Protein AF-A0A925E8J7-F1 (afdb_monomer)

Sequence (153 aa):
MKKIISLSVCALLSVSLLAQETKKRKDIPDMSNRANDHFLVQFGYMGWSGIPDTINKAGFSKSFNVYFMFDFPFKTNPKLSMAFGPGIASDHMTFSKTHVGIKDNTPMIYFTNMSDTNNFKKTKLATVYLEAPIEFRYSADPLTGKGLKFAIG

Nearest PDB structures (foldseek):
  3pf1-assembly2_B  TM=4.813E-01  e=8.023E+00  Escherichia coli K-12

Structure (mmCIF, N/CA/C/O backbone):
data_AF-A0A925E8J7-F1
#
_entry.id   AF-A0A925E8J7-F1
#
loop_
_atom_site.group_PDB
_atom_site.id
_atom_site.type_symbol
_atom_site.label_atom_id
_atom_site.label_alt_id
_atom_site.label_comp_id
_atom_site.label_asym_id
_atom_site.label_entity_id
_atom_site.label_seq_id
_atom_site.pdbx_PDB_ins_code
_atom_site.Cartn_x
_atom_site.Cartn_y
_atom_site.Cartn_z
_atom_site.occupancy
_atom_site.B_iso_or_equiv
_atom_site.auth_seq_id
_atom_site.auth_comp_id
_atom_site.auth_asym_id
_atom_site.auth_atom_id
_atom_site.pdbx_PDB_model_num
ATOM 1 N N . MET A 1 1 ? -13.868 -36.744 -57.458 1.00 57.03 1 MET A N 1
ATOM 2 C CA . MET A 1 1 ? -14.149 -36.051 -56.176 1.00 57.03 1 MET A CA 1
ATOM 3 C C . MET A 1 1 ? -12.913 -35.911 -55.284 1.00 57.03 1 MET A C 1
ATOM 5 O O . MET A 1 1 ? -12.556 -34.787 -54.973 1.00 57.03 1 MET A O 1
ATOM 9 N N . LYS A 1 2 ? -12.186 -36.991 -54.948 1.00 58.81 2 LYS A N 1
ATOM 10 C CA . LYS A 1 2 ? -10.991 -36.931 -54.069 1.00 58.81 2 LYS A CA 1
ATOM 11 C C . LYS A 1 2 ? -9.875 -35.974 -54.546 1.00 58.81 2 LYS A C 1
ATOM 13 O O . LYS A 1 2 ? -9.282 -35.279 -53.732 1.00 58.81 2 LYS A O 1
ATOM 18 N N . LYS A 1 3 ? -9.640 -35.877 -55.863 1.00 63.06 3 LYS A N 1
ATOM 19 C CA . LYS A 1 3 ? -8.620 -34.979 -56.452 1.00 63.06 3 LYS A CA 1
ATOM 20 C C . LYS A 1 3 ? -8.972 -33.486 -56.343 1.00 63.06 3 LYS A C 1
ATOM 22 O O . LYS A 1 3 ? -8.080 -32.670 -56.170 1.00 63.06 3 LYS A O 1
ATOM 27 N N . ILE A 1 4 ? -10.262 -33.146 -56.398 1.00 77.62 4 ILE A N 1
ATOM 28 C CA . ILE A 1 4 ? -10.747 -31.758 -56.280 1.00 77.62 4 ILE A CA 1
ATOM 29 C C . ILE A 1 4 ? -10.647 -31.302 -54.820 1.00 77.62 4 ILE A C 1
ATOM 31 O O . ILE A 1 4 ? -10.167 -30.210 -54.545 1.00 77.62 4 ILE A O 1
ATOM 35 N N . ILE A 1 5 ? -10.994 -32.190 -53.884 1.00 76.06 5 ILE A N 1
ATOM 36 C CA . ILE A 1 5 ? -10.859 -31.945 -52.442 1.00 76.06 5 ILE A CA 1
ATOM 37 C C . ILE A 1 5 ? -9.385 -31.717 -52.070 1.00 76.06 5 ILE A C 1
ATOM 39 O O . ILE A 1 5 ? -9.073 -30.766 -51.361 1.00 76.06 5 ILE A O 1
ATOM 43 N N . SER A 1 6 ? -8.466 -32.528 -52.607 1.00 71.69 6 SER A N 1
ATOM 44 C CA . SER A 1 6 ? -7.025 -32.350 -52.376 1.00 71.69 6 SER A CA 1
ATOM 45 C C . SER A 1 6 ? -6.499 -31.007 -52.896 1.00 71.69 6 SER A C 1
ATOM 47 O O . SER A 1 6 ? -5.634 -30.406 -52.264 1.00 71.69 6 SER A O 1
ATOM 49 N N . LEU A 1 7 ? -7.023 -30.523 -54.027 1.00 78.12 7 LEU A N 1
ATOM 50 C CA . LEU A 1 7 ? -6.598 -29.256 -54.621 1.00 78.12 7 LEU A CA 1
ATOM 51 C C . LEU A 1 7 ? -7.102 -28.050 -53.810 1.00 78.12 7 LEU A C 1
ATOM 53 O O . LEU A 1 7 ? -6.343 -27.112 -53.580 1.00 78.12 7 LEU A O 1
ATOM 57 N N . SER A 1 8 ? -8.340 -28.102 -53.303 1.00 74.75 8 SER A N 1
ATOM 58 C CA . SER A 1 8 ? -8.880 -27.064 -52.411 1.00 74.75 8 SER A CA 1
ATOM 59 C C . SER A 1 8 ? -8.139 -26.987 -51.074 1.00 74.75 8 SER A C 1
ATOM 61 O O . SER A 1 8 ? -7.904 -25.889 -50.575 1.00 74.75 8 SER A O 1
ATOM 63 N N . VAL A 1 9 ? -7.716 -28.124 -50.513 1.00 77.94 9 VAL A N 1
ATOM 64 C CA . VAL A 1 9 ? -6.920 -28.151 -49.272 1.00 77.94 9 VAL A CA 1
ATOM 65 C C . VAL A 1 9 ? -5.527 -27.546 -49.491 1.00 77.94 9 VAL A C 1
ATOM 67 O O . VAL A 1 9 ? -5.076 -26.746 -48.673 1.00 77.94 9 VAL A O 1
ATOM 70 N N . CYS A 1 10 ? -4.869 -27.839 -50.618 1.00 76.31 10 CYS A N 1
ATOM 71 C CA . CYS A 1 10 ? -3.595 -27.198 -50.967 1.00 76.31 10 CYS A CA 1
ATOM 72 C C . CYS A 1 10 ? -3.734 -25.685 -51.199 1.00 76.31 10 CYS A C 1
ATOM 74 O O . CYS A 1 10 ? -2.883 -24.919 -50.746 1.00 76.31 10 CYS A O 1
ATOM 76 N N . ALA A 1 11 ? -4.812 -25.237 -51.849 1.00 76.69 11 ALA A N 1
ATOM 77 C CA . ALA A 1 11 ? -5.063 -23.812 -52.067 1.00 76.69 11 ALA A CA 1
ATOM 78 C C . ALA A 1 11 ? -5.263 -23.051 -50.741 1.00 76.69 11 ALA A C 1
ATOM 80 O O . ALA A 1 11 ? -4.725 -21.959 -50.578 1.00 76.69 11 ALA A O 1
ATOM 81 N N . LEU A 1 12 ? -5.949 -23.653 -49.762 1.00 71.62 12 LEU A N 1
ATOM 82 C CA . LEU A 1 12 ? -6.135 -23.075 -48.424 1.00 71.62 12 LEU A CA 1
ATOM 83 C C . LEU A 1 12 ? -4.823 -22.975 -47.624 1.00 71.62 12 LEU A C 1
ATOM 85 O O . LEU A 1 12 ? -4.599 -21.976 -46.945 1.00 71.62 12 LEU A O 1
ATOM 89 N N . LEU A 1 13 ? -3.921 -23.954 -47.750 1.00 71.38 13 LEU A N 1
ATOM 90 C CA . LEU A 1 13 ? -2.601 -23.936 -47.094 1.00 71.38 13 LEU A CA 1
ATOM 91 C C . LEU A 1 13 ? -1.615 -22.937 -47.728 1.00 71.38 13 LEU A C 1
ATOM 93 O O . LEU A 1 13 ? -0.648 -22.517 -47.091 1.00 71.38 13 LEU A O 1
ATOM 97 N N . SER A 1 14 ? -1.863 -22.519 -48.971 1.00 66.69 14 SER A N 1
ATOM 98 C CA . SER A 1 14 ? -1.014 -21.556 -49.685 1.00 66.69 14 SER A CA 1
ATOM 99 C C . SER A 1 14 ? -1.156 -20.134 -49.125 1.00 66.69 14 SER A C 1
ATOM 101 O O . SER A 1 14 ? -0.201 -19.361 -49.134 1.00 66.69 14 SER A O 1
ATOM 103 N N . VAL A 1 15 ? -2.332 -19.795 -48.580 1.00 64.81 15 VAL A N 1
ATOM 104 C CA . VAL A 1 15 ? -2.628 -18.454 -48.044 1.00 64.81 15 VAL A CA 1
ATOM 105 C C . VAL A 1 15 ? -1.876 -18.184 -46.731 1.00 64.81 15 VAL A C 1
ATOM 107 O O . VAL A 1 15 ? -1.538 -17.041 -46.438 1.00 64.81 15 VAL A O 1
ATOM 110 N N . SER A 1 16 ? -1.520 -19.228 -45.972 1.00 63.59 16 SER A N 1
ATOM 111 C CA . SER A 1 16 ? -0.705 -19.111 -44.749 1.00 63.59 16 SER A CA 1
ATOM 112 C C . SER A 1 16 ? 0.7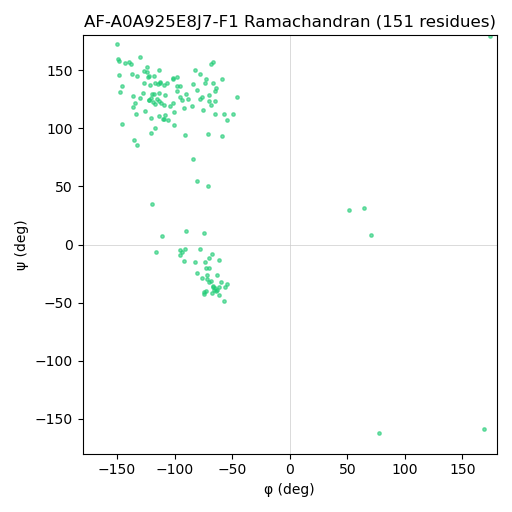64 -18.740 -44.995 1.00 63.59 16 SER A C 1
ATOM 114 O O . SER A 1 16 ? 1.417 -18.245 -44.077 1.00 63.59 16 SER A O 1
ATOM 116 N N . LEU A 1 17 ? 1.293 -18.941 -46.208 1.00 59.81 17 LEU A N 1
ATOM 117 C CA . LEU A 1 17 ? 2.692 -18.623 -46.533 1.00 59.81 17 LEU A CA 1
ATOM 118 C C . LEU A 1 17 ? 2.914 -17.130 -46.821 1.00 59.81 17 LEU A C 1
ATOM 120 O O . LEU A 1 17 ? 4.010 -16.624 -46.600 1.00 59.81 17 LEU A O 1
ATOM 124 N N . LEU A 1 18 ? 1.871 -16.400 -47.234 1.00 62.41 18 LEU A N 1
ATOM 125 C CA . LEU A 1 18 ? 1.936 -14.952 -47.487 1.00 62.41 18 LEU A CA 1
ATOM 126 C C . LEU A 1 18 ? 1.899 -14.100 -46.200 1.00 62.41 18 LEU A C 1
ATOM 128 O O . LEU A 1 18 ? 2.029 -12.884 -46.272 1.00 62.41 18 LEU A O 1
ATOM 132 N N . ALA A 1 19 ? 1.742 -14.718 -45.023 1.00 58.31 19 ALA A N 1
ATOM 133 C CA . ALA A 1 19 ? 1.674 -14.027 -43.731 1.00 58.31 19 ALA A CA 1
ATOM 134 C C . ALA A 1 19 ? 3.038 -13.860 -43.030 1.00 58.31 19 ALA A C 1
ATOM 136 O O . ALA A 1 19 ? 3.116 -13.238 -41.967 1.00 58.31 19 ALA A O 1
ATOM 137 N N . GLN A 1 20 ? 4.121 -14.410 -43.590 1.00 54.47 20 GLN A N 1
ATOM 138 C CA . GLN A 1 20 ? 5.472 -14.200 -43.070 1.00 54.47 20 GLN A CA 1
ATOM 139 C C . GLN A 1 20 ? 6.056 -12.894 -43.614 1.00 54.47 20 GLN A C 1
ATOM 141 O O . GLN A 1 20 ? 6.967 -12.887 -44.436 1.00 54.47 20 GLN A O 1
ATOM 146 N N . GLU A 1 21 ? 5.566 -11.765 -43.105 1.00 58.50 21 GLU A N 1
ATOM 147 C CA . GLU A 1 21 ? 6.413 -10.579 -43.082 1.00 58.50 21 GLU A CA 1
ATOM 148 C C . GLU A 1 21 ? 7.587 -10.860 -42.140 1.00 58.50 21 GLU A C 1
ATOM 150 O O . GLU A 1 21 ? 7.400 -11.190 -40.963 1.00 58.50 21 GLU A O 1
ATOM 155 N N . THR A 1 22 ? 8.811 -10.725 -42.651 1.00 54.62 22 THR A N 1
ATOM 156 C CA . THR A 1 22 ? 10.022 -10.677 -41.834 1.00 54.62 22 THR A CA 1
ATOM 157 C C . THR A 1 22 ? 9.873 -9.503 -40.876 1.00 54.62 22 THR A C 1
ATOM 159 O O . THR A 1 22 ? 10.176 -8.362 -41.228 1.00 54.62 22 THR A O 1
ATOM 162 N N . LYS A 1 23 ? 9.363 -9.755 -39.663 1.00 56.06 23 LYS A N 1
ATOM 163 C CA . LYS A 1 23 ? 9.325 -8.751 -38.601 1.00 56.06 23 LYS A CA 1
ATOM 164 C C . LYS A 1 23 ? 10.754 -8.252 -38.438 1.00 56.06 23 LYS A C 1
ATOM 166 O O . LYS A 1 23 ? 11.597 -8.973 -37.904 1.00 56.06 23 LYS A O 1
ATOM 171 N N . LYS A 1 24 ? 11.029 -7.024 -38.899 1.00 55.81 24 LYS A N 1
ATOM 172 C CA . LYS A 1 24 ? 12.227 -6.288 -38.488 1.00 55.81 24 LYS A CA 1
ATOM 173 C C . LYS A 1 24 ? 12.308 -6.448 -36.977 1.00 55.81 24 LYS A C 1
ATOM 175 O O . LYS A 1 24 ? 11.302 -6.235 -36.292 1.00 55.81 24 LYS A O 1
ATOM 180 N N . ARG A 1 25 ? 13.460 -6.911 -36.480 1.00 55.03 25 ARG A N 1
ATOM 181 C CA . ARG A 1 25 ? 13.712 -7.032 -35.044 1.00 55.03 25 ARG A CA 1
ATOM 182 C C . ARG A 1 25 ? 13.319 -5.686 -34.451 1.00 55.03 25 ARG A C 1
ATOM 184 O O . ARG A 1 25 ? 13.869 -4.665 -34.844 1.00 55.03 25 ARG A O 1
ATOM 191 N N . LYS A 1 26 ? 12.250 -5.674 -33.657 1.00 60.03 26 LYS A N 1
ATOM 192 C CA . LYS A 1 26 ? 11.705 -4.430 -33.131 1.00 60.03 26 LYS A CA 1
ATOM 193 C C . LYS A 1 26 ? 12.785 -3.881 -32.213 1.00 60.03 26 LYS A C 1
ATOM 195 O O . LYS A 1 26 ? 13.088 -4.545 -31.223 1.00 60.03 26 LYS A O 1
ATOM 200 N N . ASP A 1 27 ? 13.400 -2.761 -32.582 1.00 66.19 27 ASP A N 1
ATOM 201 C CA . ASP A 1 27 ? 14.397 -2.118 -31.734 1.00 66.19 27 ASP A CA 1
ATOM 202 C C . ASP A 1 27 ? 13.723 -1.820 -30.397 1.00 66.19 27 ASP A C 1
ATOM 204 O O . ASP A 1 27 ? 12.734 -1.084 -30.320 1.00 66.19 27 ASP A O 1
ATOM 208 N N . ILE A 1 28 ? 14.179 -2.518 -29.358 1.00 66.88 28 ILE A N 1
ATOM 209 C CA . ILE A 1 28 ? 13.686 -2.319 -28.002 1.00 66.88 28 ILE A CA 1
ATOM 210 C C . ILE A 1 28 ? 14.340 -1.015 -27.545 1.00 66.88 28 ILE A C 1
ATOM 212 O O . ILE A 1 28 ? 15.570 -0.972 -27.483 1.00 66.88 28 ILE A O 1
ATOM 216 N N . PRO A 1 29 ? 13.564 0.049 -27.276 1.00 70.00 29 PRO A N 1
ATOM 217 C CA . PRO A 1 29 ? 14.135 1.294 -26.791 1.00 70.00 29 PRO A CA 1
ATOM 218 C C . PRO A 1 29 ? 14.881 1.035 -25.480 1.00 70.00 29 PRO A C 1
ATOM 220 O O . PRO A 1 29 ? 14.429 0.231 -24.661 1.00 70.00 29 PRO A O 1
ATOM 223 N N . ASP A 1 30 ? 16.014 1.708 -25.283 1.00 71.75 30 ASP A N 1
ATOM 224 C CA . ASP A 1 30 ? 16.702 1.676 -23.997 1.00 71.75 30 ASP A CA 1
ATOM 225 C C . ASP A 1 30 ? 15.851 2.412 -22.955 1.00 71.75 30 ASP A C 1
ATOM 227 O O . ASP A 1 30 ? 15.500 3.582 -23.109 1.00 71.75 30 ASP A O 1
ATOM 231 N N . MET A 1 31 ? 15.475 1.683 -21.911 1.00 69.88 31 MET A N 1
ATOM 232 C CA . MET A 1 31 ? 14.560 2.121 -20.858 1.00 69.88 31 MET A CA 1
ATOM 233 C C . MET A 1 31 ? 15.294 2.298 -19.526 1.00 69.88 31 MET A C 1
ATOM 235 O O . MET A 1 31 ? 14.658 2.551 -18.506 1.00 69.88 31 MET A O 1
ATOM 239 N N . SER A 1 32 ? 16.627 2.185 -19.528 1.00 70.38 32 SER A N 1
ATOM 240 C CA . SER A 1 32 ? 17.467 2.280 -18.328 1.00 70.38 32 SER A CA 1
ATOM 241 C C . SER A 1 32 ? 17.386 3.657 -17.664 1.00 70.38 32 SER A C 1
ATOM 243 O O . SER A 1 32 ? 17.555 3.772 -16.457 1.00 70.38 32 SER A O 1
ATOM 245 N N . ASN A 1 33 ? 17.077 4.704 -18.435 1.00 70.25 33 ASN A N 1
ATOM 246 C CA . ASN A 1 33 ? 16.974 6.080 -17.938 1.00 70.25 33 ASN A CA 1
ATOM 247 C C . ASN A 1 33 ? 15.555 6.453 -17.456 1.00 70.25 33 ASN A C 1
ATOM 249 O O . ASN A 1 33 ? 15.224 7.624 -17.274 1.00 70.25 33 ASN A O 1
ATOM 253 N N . ARG A 1 34 ? 14.673 5.459 -17.308 1.00 75.50 34 ARG A N 1
ATOM 254 C CA . ARG A 1 34 ? 13.252 5.663 -17.036 1.00 75.50 34 ARG A CA 1
ATOM 255 C C . ARG A 1 34 ? 12.942 5.461 -15.551 1.00 75.50 34 ARG A C 1
ATOM 257 O O . ARG A 1 34 ? 12.784 4.330 -15.104 1.00 75.50 34 ARG A O 1
ATOM 264 N N . ALA A 1 35 ? 12.755 6.540 -14.795 1.00 69.44 35 ALA A N 1
ATOM 265 C CA . ALA A 1 35 ? 12.346 6.458 -13.388 1.00 69.44 35 ALA A CA 1
ATOM 266 C C . ALA A 1 35 ? 10.878 5.987 -13.252 1.00 69.44 35 ALA A C 1
ATOM 268 O O . ALA A 1 35 ? 9.954 6.790 -13.377 1.00 69.44 35 ALA A O 1
ATOM 269 N N . ASN A 1 36 ? 10.650 4.681 -13.053 1.00 76.94 36 ASN A N 1
ATOM 270 C CA . ASN A 1 36 ? 9.306 4.107 -12.819 1.00 76.94 36 ASN A CA 1
ATOM 271 C C . ASN A 1 36 ? 9.103 3.469 -11.450 1.00 76.94 36 ASN A C 1
ATOM 273 O O . ASN A 1 36 ? 7.963 3.109 -11.121 1.00 76.94 36 ASN A O 1
ATOM 277 N N . ASP A 1 37 ? 10.165 3.377 -10.659 1.00 85.38 37 ASP A N 1
ATOM 278 C CA . ASP A 1 37 ? 10.053 3.044 -9.250 1.00 85.38 37 ASP A CA 1
ATOM 279 C C . ASP A 1 37 ? 9.304 4.175 -8.553 1.00 85.38 37 ASP A C 1
ATOM 281 O O . ASP A 1 37 ? 9.578 5.357 -8.785 1.00 85.38 37 ASP A O 1
ATOM 285 N N . HIS A 1 38 ? 8.308 3.829 -7.745 1.00 86.12 38 HIS A N 1
ATOM 286 C CA . HIS A 1 38 ? 7.485 4.841 -7.103 1.00 86.12 38 HIS A CA 1
ATOM 287 C C . HIS A 1 38 ? 6.974 4.419 -5.737 1.00 86.12 38 HIS A C 1
ATOM 289 O O . HIS A 1 38 ? 6.850 3.239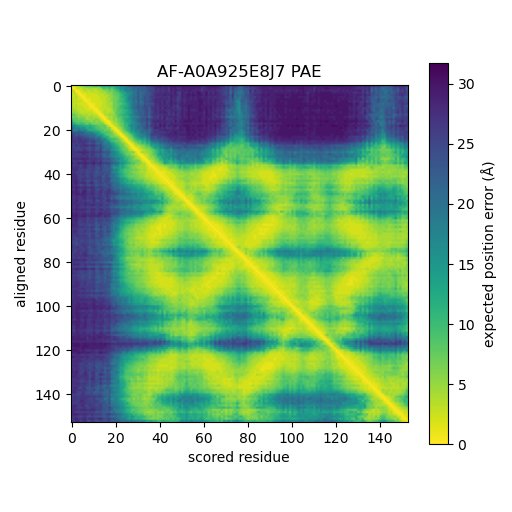 -5.409 1.00 86.12 38 HIS A O 1
ATOM 295 N N . PHE A 1 39 ? 6.639 5.440 -4.959 1.00 89.38 39 PHE A N 1
ATOM 296 C CA . PHE A 1 39 ? 5.959 5.302 -3.689 1.00 89.38 39 PHE A CA 1
ATOM 297 C C . PHE A 1 39 ? 4.452 5.310 -3.920 1.00 89.38 39 PHE A C 1
ATOM 299 O O . PHE A 1 39 ? 3.921 6.232 -4.544 1.00 89.38 39 PHE A O 1
ATOM 306 N N . LEU A 1 40 ? 3.774 4.275 -3.442 1.00 87.81 40 LEU A N 1
ATOM 307 C CA . LEU A 1 40 ? 2.345 4.097 -3.636 1.00 87.81 40 LEU A CA 1
ATOM 308 C C . LEU A 1 40 ? 1.650 4.218 -2.279 1.00 87.81 40 LEU A C 1
ATOM 310 O O . LEU A 1 40 ? 1.972 3.497 -1.339 1.00 87.81 40 LEU A O 1
ATOM 314 N N . VAL A 1 41 ? 0.695 5.143 -2.188 1.00 90.81 41 VAL A N 1
ATOM 315 C CA . VAL A 1 41 ? -0.137 5.352 -0.997 1.00 90.81 41 VAL A CA 1
ATOM 316 C C . VAL A 1 41 ? -1.580 5.061 -1.369 1.00 90.81 41 VAL A C 1
ATOM 318 O O . VAL A 1 41 ? -2.123 5.704 -2.269 1.00 90.81 41 VAL A O 1
ATOM 321 N N . GLN A 1 42 ? -2.202 4.106 -0.681 1.00 89.56 42 GLN A N 1
ATOM 322 C CA . GLN A 1 42 ? -3.596 3.731 -0.903 1.00 89.56 42 GLN A CA 1
ATOM 323 C C . GLN A 1 42 ? -4.452 4.110 0.294 1.00 89.56 42 GLN A C 1
ATOM 325 O O . GLN A 1 42 ? -4.083 3.898 1.449 1.00 89.56 42 GLN A O 1
ATOM 330 N N . PHE A 1 43 ? -5.635 4.628 -0.015 1.00 91.69 43 PHE A N 1
ATOM 331 C CA . PHE A 1 43 ? -6.711 4.826 0.939 1.00 91.69 43 PHE A CA 1
ATOM 332 C C . PHE A 1 43 ? -7.923 4.064 0.428 1.00 91.69 43 PHE A C 1
ATOM 334 O O . PHE A 1 43 ? -8.374 4.285 -0.696 1.00 91.69 43 PHE A O 1
ATOM 341 N N . GLY A 1 44 ? -8.445 3.173 1.258 1.00 89.25 44 GLY A N 1
ATOM 342 C CA . GLY A 1 44 ? -9.542 2.294 0.896 1.00 89.25 44 GLY A CA 1
ATOM 343 C C . GLY A 1 44 ? -10.664 2.308 1.919 1.00 89.25 44 GLY A C 1
ATOM 344 O O . GLY A 1 44 ? -10.496 2.682 3.084 1.00 89.25 44 GLY A O 1
ATOM 345 N N . TYR A 1 45 ? -11.825 1.854 1.469 1.00 89.56 45 TYR A N 1
ATOM 346 C CA . TYR A 1 45 ? -12.864 1.340 2.344 1.00 89.56 45 TYR A CA 1
ATOM 347 C C . TYR A 1 45 ? -12.759 -0.181 2.345 1.00 89.56 45 TYR A C 1
ATOM 349 O O . TYR A 1 45 ? -12.614 -0.783 1.284 1.00 89.56 45 TYR A O 1
ATOM 357 N N . MET A 1 46 ? -12.870 -0.796 3.517 1.00 85.62 46 MET A N 1
ATOM 358 C CA . MET A 1 46 ? -12.950 -2.251 3.615 1.00 85.62 46 MET A CA 1
ATOM 359 C C . MET A 1 46 ? -14.313 -2.681 4.127 1.00 85.62 46 MET A C 1
ATOM 361 O O . MET A 1 46 ? -14.922 -2.023 4.972 1.00 85.62 46 MET A O 1
ATOM 365 N N . GLY A 1 47 ? -14.741 -3.857 3.700 1.00 84.50 47 GLY A N 1
ATOM 366 C CA . GLY A 1 47 ? -15.877 -4.538 4.288 1.00 84.50 47 GLY A CA 1
ATOM 367 C C . GLY A 1 47 ? -15.650 -6.037 4.268 1.00 84.50 47 GLY A C 1
ATOM 368 O O . GLY A 1 47 ? -15.219 -6.591 3.264 1.00 84.50 47 GLY A O 1
ATOM 369 N N . TRP A 1 48 ? -15.975 -6.704 5.371 1.00 85.31 48 TRP A N 1
ATOM 370 C CA . TRP A 1 48 ? -16.073 -8.160 5.383 1.00 85.31 48 TRP A CA 1
ATOM 371 C C . TRP A 1 48 ? -17.389 -8.598 4.742 1.00 85.31 48 TRP A C 1
ATOM 373 O O . TRP A 1 48 ? -18.460 -8.140 5.160 1.00 85.31 48 TRP A O 1
ATOM 383 N N . SER A 1 49 ? -17.304 -9.458 3.728 1.00 83.56 49 SER A N 1
ATOM 384 C CA . SER A 1 49 ? -18.459 -10.145 3.146 1.00 83.56 49 SER A CA 1
ATOM 385 C C . SER A 1 49 ? -18.811 -11.380 3.979 1.00 83.56 49 SER A C 1
ATOM 387 O O . SER A 1 49 ? -17.928 -11.963 4.602 1.00 83.56 49 SER A O 1
ATOM 389 N N . GLY A 1 50 ? -20.089 -11.766 4.011 1.00 80.75 50 GLY A N 1
ATOM 390 C CA . GLY A 1 50 ? -20.535 -12.987 4.698 1.00 80.75 50 GLY A CA 1
ATOM 391 C C . GLY A 1 50 ? -20.341 -12.982 6.218 1.00 80.75 50 GLY A C 1
ATOM 392 O O . GLY A 1 50 ? -20.085 -14.032 6.801 1.00 80.75 50 GLY A O 1
ATOM 393 N N . ILE A 1 51 ? -20.424 -11.815 6.866 1.00 83.50 51 ILE A N 1
ATOM 394 C CA . ILE A 1 51 ? -20.342 -11.747 8.330 1.00 83.50 51 ILE A CA 1
ATOM 395 C C . ILE A 1 51 ? -21.531 -12.479 8.984 1.00 83.50 51 ILE A C 1
ATOM 397 O O . ILE A 1 51 ? -22.664 -12.263 8.555 1.00 83.50 51 ILE A O 1
ATOM 401 N N . PRO A 1 52 ? -21.306 -13.307 10.020 1.00 80.75 52 PRO A N 1
ATOM 402 C CA . PRO A 1 52 ? -22.389 -13.909 10.793 1.00 80.75 52 PRO A CA 1
ATOM 403 C C . PRO A 1 52 ? -23.178 -12.856 11.582 1.00 80.75 52 PRO A C 1
ATOM 405 O O . PRO A 1 52 ? -22.621 -11.827 11.971 1.00 80.75 52 PRO A O 1
ATOM 408 N N . ASP A 1 53 ? -24.429 -13.164 11.930 1.00 77.06 53 ASP A N 1
ATOM 409 C CA . ASP A 1 53 ? -25.323 -12.284 12.712 1.00 77.06 53 ASP A CA 1
ATOM 410 C C . ASP A 1 53 ? -24.795 -11.950 14.123 1.00 77.06 53 ASP A C 1
ATOM 412 O O . ASP A 1 53 ? -25.267 -11.031 14.795 1.00 77.06 53 ASP A O 1
ATOM 416 N N . THR A 1 54 ? -23.778 -12.675 14.592 1.00 73.94 54 THR A N 1
ATOM 417 C CA . THR A 1 54 ? -23.078 -12.389 15.848 1.00 73.94 54 THR A CA 1
ATOM 418 C C . THR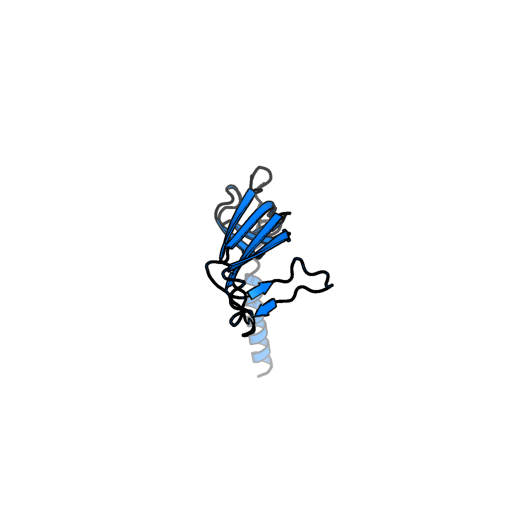 A 1 54 ? -22.155 -11.167 15.763 1.00 73.94 54 THR A C 1
ATOM 420 O O . THR A 1 54 ? -21.749 -10.649 16.804 1.00 73.94 54 THR A O 1
ATOM 423 N N . ILE A 1 55 ? -21.829 -10.674 14.561 1.00 81.88 55 ILE A N 1
ATOM 424 C CA . ILE A 1 55 ? -20.908 -9.550 14.348 1.00 81.88 55 ILE A CA 1
ATOM 425 C C . ILE A 1 55 ? -21.670 -8.321 13.854 1.00 81.88 55 ILE A C 1
ATOM 427 O O . ILE A 1 55 ? -22.029 -8.202 12.683 1.00 81.88 55 ILE A O 1
ATOM 431 N N . ASN A 1 56 ? -21.814 -7.326 14.725 1.00 81.44 56 ASN A N 1
ATOM 432 C CA . ASN A 1 56 ? -22.438 -6.055 14.374 1.00 81.44 56 ASN A CA 1
ATOM 433 C C . ASN A 1 56 ? -21.383 -5.050 13.887 1.00 81.44 56 ASN A C 1
ATOM 435 O O . ASN A 1 56 ? -20.755 -4.325 14.668 1.00 81.44 56 ASN A O 1
ATOM 439 N N . LYS A 1 57 ? -21.186 -4.982 12.565 1.00 82.81 57 LYS A N 1
ATOM 440 C CA . LYS A 1 57 ? -20.377 -3.924 11.937 1.00 82.81 57 LYS A CA 1
ATOM 441 C C . LYS A 1 57 ? -21.065 -2.571 12.106 1.00 82.81 57 LYS A C 1
ATOM 443 O O . LYS A 1 57 ? -22.275 -2.456 11.935 1.00 82.81 57 LYS A O 1
ATOM 448 N N . ALA A 1 58 ? -20.293 -1.529 12.397 1.00 79.62 58 ALA A N 1
ATOM 449 C CA . ALA A 1 58 ? -20.831 -0.177 12.479 1.00 79.62 58 ALA A CA 1
ATOM 450 C C . ALA A 1 58 ? -19.806 0.867 12.052 1.00 79.62 58 ALA A C 1
ATOM 452 O O . ALA A 1 58 ? -18.624 0.759 12.359 1.00 79.62 58 ALA A O 1
ATOM 453 N N . GLY A 1 59 ? -20.283 1.939 11.424 1.00 79.50 59 GLY A N 1
ATOM 454 C CA . GLY A 1 59 ? -19.432 3.038 10.981 1.00 79.50 59 GLY A CA 1
ATOM 455 C C . GLY A 1 59 ? -18.656 2.731 9.699 1.00 79.50 59 GLY A C 1
ATOM 456 O O . GLY A 1 59 ? -19.008 1.844 8.926 1.00 79.50 59 GLY A O 1
ATOM 457 N N . PHE A 1 60 ? -17.614 3.527 9.462 1.00 83.38 60 PHE A N 1
ATOM 458 C CA . PHE A 1 60 ? -16.822 3.496 8.236 1.00 83.38 60 PHE A CA 1
ATOM 459 C C . PHE A 1 60 ? -15.468 2.831 8.495 1.00 83.38 60 PHE A C 1
ATOM 461 O O . PHE A 1 60 ? -14.600 3.422 9.147 1.00 83.38 60 PHE A O 1
ATOM 468 N N . SER A 1 61 ? -15.304 1.609 7.992 1.00 89.50 61 SER A N 1
ATOM 469 C CA . SER A 1 61 ? -14.052 0.855 8.057 1.00 89.50 61 SER A CA 1
ATOM 470 C C . SER A 1 61 ? -13.089 1.312 6.962 1.00 89.50 61 SER A C 1
ATOM 472 O O . SER A 1 61 ? -13.479 1.464 5.808 1.00 89.50 61 SER A O 1
ATOM 474 N N . LYS A 1 62 ? -11.832 1.560 7.323 1.00 92.31 62 LYS A N 1
ATOM 475 C CA . LYS A 1 62 ? -10.831 2.210 6.464 1.00 92.31 62 LYS A CA 1
ATOM 476 C C . LYS A 1 62 ? -9.630 1.300 6.284 1.00 92.31 62 LYS A C 1
ATOM 478 O O . LYS A 1 62 ? -9.248 0.642 7.243 1.00 92.31 62 LYS A O 1
ATOM 483 N N . SER A 1 63 ? -9.020 1.339 5.111 1.00 92.69 63 SER A N 1
ATOM 484 C CA . SER A 1 63 ? -7.719 0.733 4.834 1.00 92.69 63 SER A CA 1
ATOM 485 C C . SER A 1 63 ? -6.731 1.834 4.454 1.00 92.69 63 SER A C 1
ATOM 487 O O . SER A 1 63 ? -7.107 2.798 3.774 1.00 92.69 63 SER A O 1
ATOM 489 N N . PHE A 1 64 ? -5.506 1.735 4.951 1.00 94.25 64 PHE A N 1
ATOM 490 C CA . PHE A 1 64 ? -4.411 2.637 4.626 1.00 94.25 64 PHE A CA 1
ATOM 491 C C . PHE A 1 64 ? -3.151 1.827 4.384 1.00 94.25 64 PHE A C 1
ATOM 493 O O . PHE A 1 64 ? -2.656 1.180 5.307 1.00 94.25 64 PHE A O 1
ATOM 500 N N . ASN A 1 65 ? -2.621 1.917 3.169 1.00 93.44 65 ASN A N 1
ATOM 501 C CA . ASN A 1 65 ? -1.519 1.070 2.749 1.00 93.44 65 ASN A CA 1
ATOM 502 C C . ASN A 1 65 ? -0.425 1.896 2.085 1.00 93.44 65 ASN A C 1
ATOM 504 O O . ASN A 1 65 ? -0.695 2.883 1.390 1.00 93.44 65 ASN A O 1
ATOM 508 N N . VAL A 1 66 ? 0.817 1.486 2.303 1.00 93.12 66 VAL A N 1
ATOM 509 C CA . VAL A 1 66 ? 2.007 2.191 1.836 1.00 93.12 66 VAL A CA 1
ATOM 510 C C . VAL A 1 66 ? 2.998 1.195 1.261 1.00 93.12 66 VAL A C 1
ATOM 512 O O . VAL A 1 66 ? 3.384 0.248 1.943 1.00 93.12 66 VAL A O 1
ATOM 515 N N . TYR A 1 67 ? 3.463 1.451 0.038 1.00 92.19 67 TYR A N 1
ATOM 516 C CA . TYR A 1 67 ? 4.307 0.522 -0.707 1.00 92.19 67 TYR A CA 1
ATOM 517 C C . TYR A 1 67 ? 5.463 1.212 -1.416 1.00 92.19 67 TYR A C 1
ATOM 519 O O . TYR A 1 67 ? 5.326 2.318 -1.948 1.00 92.19 67 TYR A O 1
ATOM 527 N N . PHE A 1 68 ? 6.576 0.492 -1.504 1.00 92.25 68 PHE A N 1
ATOM 528 C CA . PHE A 1 68 ? 7.660 0.794 -2.427 1.00 92.25 68 PHE A CA 1
ATOM 529 C C . PHE A 1 68 ? 7.545 -0.139 -3.625 1.00 92.25 68 PHE A C 1
ATOM 531 O O . PHE A 1 68 ? 7.701 -1.347 -3.480 1.00 92.25 68 PHE A O 1
ATOM 538 N N . MET A 1 69 ? 7.256 0.413 -4.800 1.00 90.94 69 MET A N 1
ATOM 539 C CA . MET A 1 69 ? 7.052 -0.366 -6.017 1.00 90.94 69 MET A CA 1
ATOM 540 C C . MET A 1 69 ? 8.273 -0.256 -6.920 1.00 90.94 69 MET A C 1
ATOM 542 O O . MET A 1 69 ? 8.572 0.839 -7.396 1.00 90.94 69 MET A O 1
ATOM 546 N N . PHE A 1 70 ? 8.920 -1.386 -7.202 1.00 89.81 70 PHE A N 1
ATOM 547 C CA . PHE A 1 70 ? 10.025 -1.481 -8.157 1.00 89.81 70 PHE A CA 1
ATOM 548 C C . PHE A 1 70 ? 9.512 -1.977 -9.506 1.00 89.81 70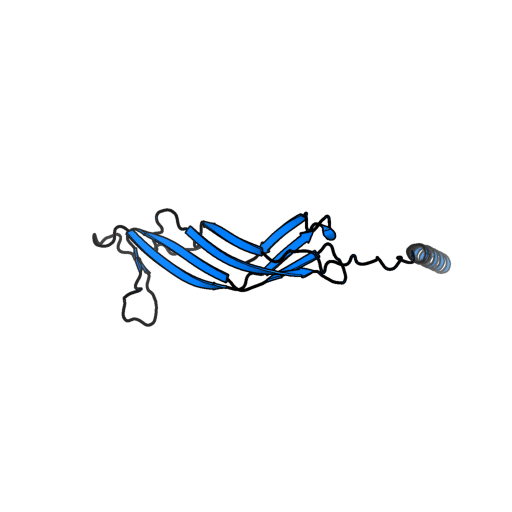 PHE A C 1
ATOM 550 O O . PHE A 1 70 ? 8.755 -2.945 -9.554 1.00 89.81 70 PHE A O 1
ATOM 557 N N . ASP A 1 71 ? 9.885 -1.310 -10.594 1.00 88.38 71 ASP A N 1
ATOM 558 C CA . ASP A 1 71 ? 9.373 -1.577 -11.938 1.00 88.38 71 ASP A CA 1
ATOM 559 C C . ASP A 1 71 ? 10.276 -2.519 -12.745 1.00 88.38 71 ASP A C 1
ATOM 561 O O . ASP A 1 71 ? 11.459 -2.265 -12.956 1.00 88.38 71 ASP A O 1
ATOM 565 N N . PHE A 1 72 ? 9.686 -3.583 -13.284 1.00 87.69 72 PHE A N 1
ATOM 566 C CA . PHE A 1 72 ? 10.355 -4.586 -14.107 1.00 87.69 72 PHE A CA 1
ATOM 567 C C . PHE A 1 72 ? 9.697 -4.649 -15.496 1.00 87.69 72 PHE A C 1
ATOM 569 O O . PHE A 1 72 ? 8.672 -5.316 -15.684 1.00 87.69 72 PHE A O 1
ATOM 576 N N . PRO A 1 73 ? 10.249 -3.948 -16.504 1.00 84.62 73 PRO A N 1
ATOM 577 C CA . PRO A 1 73 ? 9.729 -3.981 -17.867 1.00 84.62 73 PRO A CA 1
ATOM 578 C C . PRO A 1 73 ? 10.026 -5.313 -18.568 1.00 84.62 73 PRO A C 1
ATOM 580 O O . PRO A 1 73 ? 11.111 -5.888 -18.441 1.00 84.62 73 PRO A O 1
ATOM 583 N N . PHE A 1 74 ? 9.078 -5.801 -19.373 1.00 84.31 74 PHE A N 1
ATOM 584 C CA . PHE A 1 74 ? 9.278 -7.030 -20.140 1.00 84.31 74 PHE A CA 1
ATOM 585 C C . PHE A 1 74 ? 10.178 -6.790 -21.358 1.00 84.31 74 PHE A C 1
ATOM 587 O O . PHE A 1 74 ? 9.868 -5.979 -22.229 1.00 84.31 74 PHE A O 1
ATOM 594 N N . LYS A 1 75 ? 11.241 -7.594 -21.499 1.00 78.88 75 LYS A N 1
ATOM 595 C CA . LYS A 1 75 ? 12.153 -7.537 -22.661 1.00 78.88 75 LYS A CA 1
ATOM 596 C C . LYS A 1 75 ? 11.443 -7.809 -23.994 1.00 78.88 75 LYS A C 1
ATOM 598 O O . LYS A 1 75 ? 11.811 -7.250 -25.018 1.00 78.88 75 LYS A O 1
ATOM 603 N N . THR A 1 76 ? 10.411 -8.653 -23.989 1.00 79.88 76 THR A N 1
ATOM 604 C CA . THR A 1 76 ? 9.650 -9.021 -25.195 1.00 79.88 76 THR A CA 1
ATOM 605 C C . THR A 1 76 ? 8.684 -7.922 -25.644 1.00 79.88 76 THR A C 1
ATOM 607 O O . THR A 1 76 ? 8.374 -7.817 -26.831 1.00 79.88 76 THR A O 1
ATOM 610 N N . ASN A 1 77 ? 8.189 -7.100 -24.713 1.00 80.00 77 ASN A N 1
ATOM 611 C CA . ASN A 1 77 ? 7.263 -6.017 -25.016 1.00 80.00 77 ASN A CA 1
ATOM 612 C C . ASN A 1 77 ? 7.508 -4.816 -24.084 1.00 80.00 77 ASN A C 1
ATOM 614 O O . ASN A 1 77 ? 7.026 -4.833 -22.952 1.00 80.00 77 ASN A O 1
ATOM 618 N N . PRO A 1 78 ? 8.156 -3.741 -24.568 1.00 77.75 78 PRO A N 1
ATOM 619 C CA . PRO A 1 78 ? 8.501 -2.580 -23.745 1.00 77.75 78 PRO A CA 1
ATOM 620 C C . PRO A 1 78 ? 7.278 -1.774 -23.273 1.00 77.75 78 PRO A C 1
ATOM 622 O O . PRO A 1 78 ? 7.414 -0.867 -22.459 1.00 77.75 78 PRO A O 1
ATOM 625 N N . LYS A 1 79 ? 6.076 -2.085 -23.781 1.00 83.12 79 LYS A N 1
ATOM 626 C CA . LYS A 1 79 ? 4.814 -1.483 -23.327 1.00 83.12 79 LYS A CA 1
ATOM 627 C C . LYS A 1 79 ? 4.244 -2.136 -22.074 1.00 83.12 79 LYS A C 1
ATOM 629 O O . LYS A 1 79 ? 3.321 -1.588 -21.488 1.00 83.12 79 LYS A O 1
ATOM 634 N N . LEU A 1 80 ? 4.725 -3.313 -21.696 1.00 85.69 80 LEU A N 1
ATOM 635 C CA . LEU A 1 80 ? 4.254 -4.014 -20.510 1.00 85.69 80 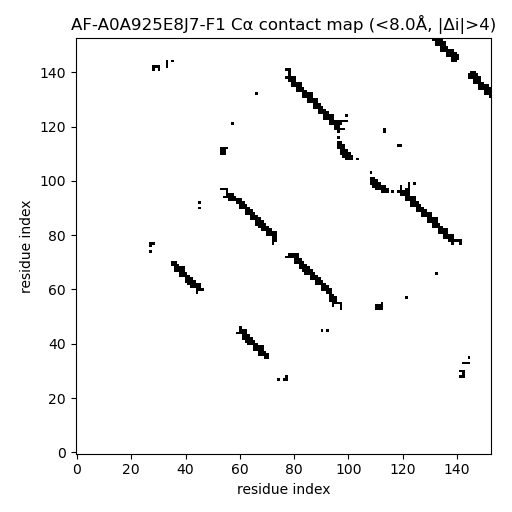LEU A CA 1
ATOM 636 C C . LEU A 1 80 ? 5.350 -3.970 -19.449 1.00 85.69 80 LEU A C 1
ATOM 638 O O . LEU A 1 80 ? 6.523 -4.215 -19.747 1.00 85.69 80 LEU A O 1
ATOM 642 N N . SER A 1 81 ? 4.962 -3.711 -18.207 1.00 85.75 81 SER A N 1
ATOM 643 C CA . SER A 1 81 ? 5.827 -3.920 -17.051 1.00 85.75 81 SER A CA 1
ATOM 644 C C . SER A 1 81 ? 5.051 -4.546 -15.902 1.00 85.75 81 SER A C 1
ATOM 646 O O . SER A 1 81 ? 3.823 -4.460 -15.825 1.00 85.75 81 SER A O 1
ATOM 648 N N . MET A 1 82 ? 5.782 -5.235 -15.039 1.00 88.50 82 MET A N 1
ATOM 649 C CA . MET A 1 82 ? 5.285 -5.671 -13.745 1.00 88.50 82 MET A CA 1
ATOM 650 C C . MET A 1 82 ? 6.046 -4.921 -12.679 1.00 88.50 82 MET A C 1
ATOM 652 O O . MET A 1 82 ? 7.255 -4.756 -12.795 1.00 88.50 82 MET A O 1
ATOM 656 N N . ALA A 1 83 ? 5.355 -4.507 -11.633 1.00 88.19 83 ALA A N 1
ATOM 657 C CA . ALA A 1 83 ? 6.008 -3.960 -10.469 1.00 88.19 83 ALA A CA 1
ATOM 658 C C . ALA A 1 83 ? 5.624 -4.725 -9.224 1.00 88.19 83 ALA A C 1
ATOM 660 O O . ALA A 1 83 ? 4.496 -5.189 -9.088 1.00 88.19 83 ALA A O 1
ATOM 661 N N . PHE A 1 84 ? 6.581 -4.859 -8.327 1.00 90.56 84 PHE A N 1
ATOM 662 C CA . PHE A 1 84 ? 6.366 -5.471 -7.033 1.00 90.56 84 PHE A CA 1
ATOM 663 C C . PHE A 1 84 ? 7.312 -4.840 -6.029 1.00 90.56 84 PHE A C 1
ATOM 665 O O . PHE A 1 84 ? 8.342 -4.263 -6.386 1.00 90.56 84 PHE A O 1
ATOM 672 N N . GLY A 1 85 ? 6.972 -4.966 -4.760 1.00 89.62 85 GLY A N 1
ATOM 673 C CA . GLY A 1 85 ? 7.867 -4.568 -3.695 1.00 89.62 85 GLY A CA 1
ATOM 674 C C . GLY A 1 85 ? 7.197 -4.661 -2.339 1.00 89.62 85 GLY A C 1
ATOM 675 O O . GLY A 1 85 ? 6.058 -5.107 -2.254 1.00 89.62 85 GLY A O 1
ATOM 676 N N . PRO A 1 86 ? 7.921 -4.329 -1.268 1.00 93.38 86 PRO A N 1
ATOM 677 C CA . PRO A 1 86 ? 7.402 -4.434 0.080 1.00 93.38 86 PRO A CA 1
ATOM 678 C C . PRO A 1 86 ? 6.473 -3.263 0.410 1.00 93.38 86 PRO A C 1
ATOM 680 O O . PRO A 1 86 ? 6.696 -2.119 -0.003 1.00 93.38 86 PRO A O 1
ATOM 683 N N . GLY A 1 87 ? 5.470 -3.547 1.231 1.00 90.94 87 GLY A N 1
ATOM 684 C CA . GLY A 1 87 ? 4.602 -2.545 1.819 1.00 90.94 87 GLY A CA 1
ATOM 685 C C . GLY A 1 87 ? 4.059 -2.946 3.179 1.00 90.94 87 GLY A C 1
ATOM 686 O O . GLY A 1 87 ? 4.256 -4.062 3.668 1.00 90.94 87 GLY A O 1
ATOM 687 N N . ILE A 1 88 ? 3.401 -1.976 3.798 1.00 93.06 88 ILE A N 1
ATOM 688 C CA . ILE A 1 88 ? 2.684 -2.128 5.055 1.00 93.06 88 ILE A CA 1
ATOM 689 C C . ILE A 1 88 ? 1.237 -1.721 4.798 1.00 93.06 88 ILE A C 1
ATOM 691 O O . ILE A 1 88 ? 0.982 -0.579 4.401 1.00 93.06 88 ILE A O 1
ATOM 695 N N . ALA A 1 89 ? 0.321 -2.629 5.116 1.00 92.50 89 ALA A N 1
ATOM 696 C CA . ALA A 1 89 ? -1.108 -2.367 5.150 1.00 92.50 89 ALA A CA 1
ATOM 697 C C . ALA A 1 89 ? -1.574 -2.174 6.586 1.00 92.50 89 ALA A C 1
ATOM 699 O O . ALA A 1 89 ? -1.116 -2.845 7.517 1.00 92.50 89 ALA A O 1
ATOM 700 N N . SER A 1 90 ? -2.524 -1.262 6.758 1.00 94.00 90 SER A N 1
ATOM 701 C CA . SER A 1 90 ? -3.167 -0.983 8.033 1.00 94.00 90 SER A CA 1
ATOM 702 C C . SER A 1 90 ? -4.672 -0.911 7.858 1.00 94.00 90 SER A C 1
ATOM 704 O O . SER A 1 90 ? -5.228 0.046 7.310 1.00 94.00 90 SER A O 1
ATOM 706 N N . ASP A 1 91 ? -5.338 -1.894 8.442 1.00 93.00 91 ASP A N 1
ATOM 707 C CA . ASP A 1 91 ? -6.753 -2.120 8.283 1.00 93.00 91 ASP A CA 1
ATOM 708 C C . ASP A 1 91 ? -7.534 -1.800 9.556 1.00 93.00 91 ASP A C 1
ATOM 710 O O . ASP A 1 91 ? -7.294 -2.356 10.624 1.00 93.00 91 ASP A O 1
ATOM 714 N N . HIS A 1 92 ? -8.470 -0.856 9.465 1.00 91.50 92 HIS A N 1
ATOM 715 C CA . HIS A 1 92 ? -9.211 -0.298 10.591 1.00 91.50 92 HIS A CA 1
ATOM 716 C C . HIS A 1 92 ? -10.703 -0.592 10.461 1.00 91.50 92 HIS A C 1
ATOM 718 O O . HIS A 1 92 ? -11.439 0.144 9.798 1.00 91.50 92 HIS A O 1
ATOM 724 N N . MET A 1 93 ? -11.178 -1.598 11.185 1.00 89.56 93 MET A N 1
ATOM 725 C CA . MET A 1 93 ? -12.585 -1.971 11.199 1.00 89.56 93 MET A CA 1
ATOM 726 C C . MET A 1 93 ? -13.275 -1.573 12.497 1.00 89.56 93 MET A C 1
ATOM 728 O O . MET A 1 93 ? -12.729 -1.710 13.591 1.00 89.56 93 MET A O 1
ATOM 732 N N . THR A 1 94 ? -14.498 -1.066 12.366 1.00 89.19 94 THR A N 1
ATOM 733 C CA . THR A 1 94 ? -15.303 -0.622 13.505 1.00 89.19 94 THR A CA 1
ATOM 734 C C . THR A 1 94 ? -16.539 -1.499 13.673 1.00 89.19 94 THR A C 1
ATOM 736 O O . THR A 1 94 ? -17.230 -1.852 12.716 1.00 89.19 94 THR A O 1
ATOM 739 N N . PHE A 1 95 ? -16.822 -1.826 14.925 1.00 87.50 95 PHE A N 1
ATOM 740 C CA . PHE A 1 95 ? -17.961 -2.613 15.357 1.00 87.50 95 PHE A CA 1
ATOM 741 C C . PHE A 1 95 ? -18.773 -1.832 16.388 1.00 87.50 95 PHE A C 1
ATOM 743 O O . PHE A 1 95 ? -18.242 -0.996 17.127 1.00 87.50 95 PHE A O 1
ATOM 750 N N . SER A 1 96 ? -20.066 -2.122 16.467 1.00 86.44 96 SER A N 1
ATOM 751 C CA . SER A 1 96 ? -20.928 -1.665 17.558 1.00 86.44 96 SER A CA 1
ATOM 752 C C . SER A 1 96 ? -21.458 -2.875 18.301 1.00 86.44 96 SER A C 1
ATOM 754 O O . SER A 1 96 ? -21.687 -3.909 17.683 1.00 86.44 96 SER A O 1
ATOM 756 N N . LYS A 1 97 ? -21.623 -2.771 19.625 1.00 84.38 97 LYS A N 1
ATOM 757 C CA . LYS A 1 97 ? -22.212 -3.841 20.448 1.00 84.38 97 LYS A CA 1
ATOM 758 C C . LYS A 1 97 ? -21.559 -5.213 20.232 1.00 84.38 97 LYS A C 1
ATOM 760 O O . LYS A 1 97 ? -22.210 -6.240 20.348 1.00 84.38 97 LYS A O 1
ATOM 765 N N . THR A 1 98 ? -20.275 -5.219 19.883 1.00 83.50 98 THR A N 1
ATOM 766 C CA . THR A 1 98 ? -19.487 -6.427 19.635 1.00 83.50 98 THR A CA 1
ATOM 767 C C . THR A 1 98 ? -18.205 -6.303 20.435 1.00 83.50 98 THR A C 1
ATOM 769 O O . THR A 1 98 ? -17.491 -5.297 20.323 1.00 83.50 98 THR A O 1
ATOM 772 N N . HIS A 1 99 ? -17.923 -7.307 21.252 1.00 83.81 99 HIS A N 1
ATOM 773 C CA . HIS A 1 99 ? -16.649 -7.423 21.932 1.00 83.81 99 HIS A CA 1
ATOM 774 C C . HIS A 1 99 ? -15.694 -8.220 21.044 1.00 83.81 99 HIS A C 1
ATOM 776 O O . HIS A 1 99 ? -16.052 -9.269 20.510 1.00 83.81 99 HIS A O 1
ATOM 782 N N . VAL A 1 100 ? -14.497 -7.672 20.843 1.00 83.62 100 VAL A N 1
ATOM 783 C CA . VAL A 1 100 ? -13.423 -8.329 20.100 1.00 83.62 100 VAL A CA 1
ATOM 784 C C . VAL A 1 100 ? -12.381 -8.718 21.134 1.00 83.62 100 VAL A C 1
ATOM 786 O O . VAL A 1 100 ? -11.748 -7.831 21.712 1.00 83.62 100 VAL A O 1
ATOM 789 N N . GLY A 1 101 ? -12.229 -10.019 21.370 1.00 80.88 101 GLY A N 1
ATOM 790 C CA . GLY A 1 101 ? -11.352 -10.596 22.394 1.00 80.88 101 GLY A CA 1
ATOM 791 C C . GLY A 1 101 ? -9.859 -10.465 22.082 1.00 80.88 101 GLY A C 1
ATOM 792 O O . GLY A 1 101 ? -9.130 -11.444 22.117 1.00 80.88 101 GLY A O 1
ATOM 793 N N . ILE A 1 102 ? -9.382 -9.263 21.735 1.00 79.81 102 ILE A N 1
ATOM 794 C CA . ILE A 1 102 ? -7.961 -8.979 21.450 1.00 79.81 102 ILE A CA 1
ATOM 795 C C . ILE A 1 102 ? -7.122 -9.089 22.730 1.00 79.81 102 ILE A C 1
ATOM 797 O O . ILE A 1 102 ? -5.939 -9.407 22.684 1.00 79.81 102 ILE A O 1
ATOM 801 N N . LYS A 1 103 ? -7.733 -8.771 23.877 1.00 77.56 103 LYS A N 1
ATOM 802 C CA . LYS A 1 103 ? -7.089 -8.786 25.196 1.00 77.56 103 LYS A CA 1
ATOM 803 C C . LYS A 1 103 ? -7.323 -10.084 25.965 1.00 77.56 103 LYS A C 1
ATOM 805 O O . LYS A 1 103 ? -6.786 -10.228 27.063 1.00 77.56 103 LYS A O 1
ATOM 810 N N . ASP A 1 104 ? -8.134 -10.984 25.425 1.00 82.19 104 ASP A N 1
ATOM 811 C CA . ASP A 1 104 ? -8.482 -12.220 26.107 1.00 82.19 104 ASP A CA 1
ATOM 812 C C . ASP A 1 104 ? -7.275 -13.159 26.065 1.00 82.19 104 ASP A C 1
ATOM 814 O O . ASP A 1 104 ? -6.576 -13.256 25.057 1.00 82.19 104 ASP A O 1
ATOM 818 N N . ASN A 1 105 ? -7.007 -13.857 27.170 1.00 82.50 105 ASN A N 1
ATOM 819 C CA . ASN A 1 105 ? -5.907 -14.819 27.253 1.00 82.50 105 ASN A CA 1
ATOM 820 C C . ASN A 1 105 ? -6.314 -16.159 26.616 1.00 82.50 105 ASN A C 1
ATOM 8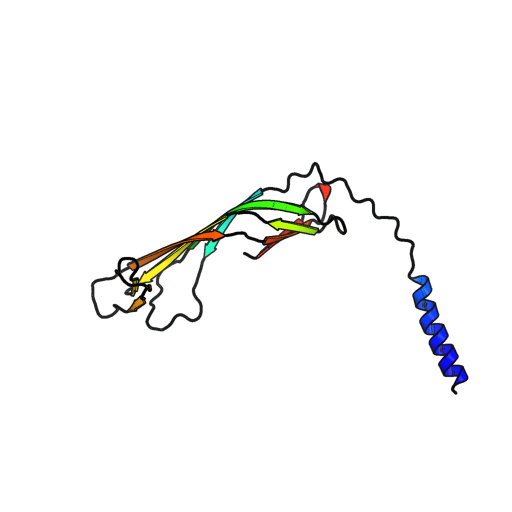22 O O . ASN A 1 105 ? -6.315 -17.207 27.263 1.00 82.50 105 ASN A O 1
ATOM 826 N N . THR A 1 106 ? -6.753 -16.103 25.360 1.00 84.06 106 THR A N 1
ATOM 827 C CA . THR A 1 106 ? -7.210 -17.249 24.576 1.00 84.06 106 THR A CA 1
ATOM 828 C C . THR A 1 106 ? -6.415 -17.362 23.278 1.00 84.06 106 THR A C 1
ATOM 830 O O . THR A 1 106 ? -6.021 -16.351 22.703 1.00 84.06 106 THR A O 1
ATOM 833 N N . PRO A 1 107 ? -6.201 -18.585 22.759 1.00 82.06 107 PRO A N 1
ATOM 834 C CA . PRO A 1 107 ? -5.419 -18.796 21.538 1.00 82.06 107 PRO A CA 1
ATOM 835 C C . PRO A 1 107 ? -6.124 -18.303 20.263 1.00 82.06 107 PRO A C 1
ATOM 837 O O . PRO A 1 107 ? -5.505 -18.243 19.205 1.00 82.06 107 PRO A O 1
ATOM 840 N N . MET A 1 108 ? -7.416 -17.974 20.342 1.00 82.56 108 MET A N 1
ATOM 841 C CA . MET A 1 108 ? -8.217 -17.457 19.235 1.00 82.56 108 MET A CA 1
ATOM 842 C C . MET A 1 108 ? -8.901 -16.153 19.635 1.00 82.56 108 MET A C 1
ATOM 844 O O . MET A 1 108 ? -9.250 -15.961 20.801 1.00 82.56 108 MET A O 1
ATOM 848 N N . ILE A 1 109 ? -9.112 -15.283 18.647 1.00 83.19 109 ILE A N 1
ATOM 849 C CA . ILE A 1 109 ? -9.883 -14.049 18.802 1.00 83.19 109 ILE A CA 1
ATOM 850 C C . ILE A 1 109 ? -11.359 -14.384 18.604 1.00 83.19 109 ILE A C 1
ATOM 852 O O . ILE A 1 109 ? -11.763 -14.822 17.525 1.00 83.19 109 ILE A O 1
ATOM 856 N N . TYR A 1 110 ? -12.166 -14.139 19.632 1.00 83.81 110 TYR A N 1
ATOM 857 C CA . TYR A 1 110 ? -13.613 -14.309 19.567 1.00 83.81 110 TYR A CA 1
ATOM 858 C C . TYR A 1 110 ? -14.315 -12.977 19.309 1.00 83.81 110 TYR A C 1
ATOM 860 O O . TYR A 1 110 ? -13.915 -11.926 19.818 1.00 83.81 110 TYR A O 1
ATOM 868 N N . PHE A 1 111 ? -15.394 -13.045 18.531 1.00 84.62 111 PHE A N 1
ATOM 869 C CA . PHE A 1 111 ? -16.333 -11.949 18.333 1.00 84.62 111 PHE A CA 1
ATOM 870 C C . PHE A 1 111 ? -17.628 -12.315 19.044 1.00 84.62 111 PHE A C 1
ATOM 872 O O . PHE A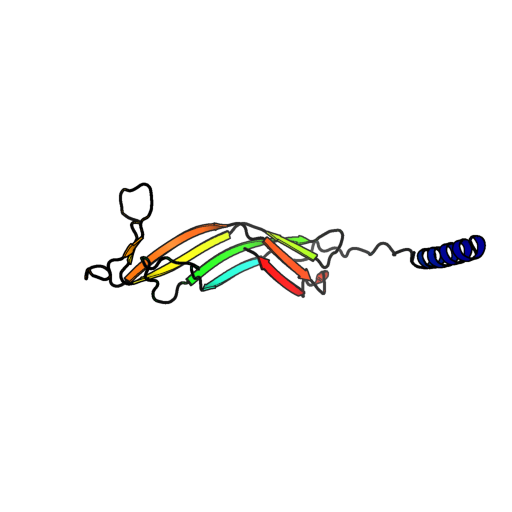 1 111 ? -18.346 -13.212 18.602 1.00 84.62 111 PHE A O 1
ATOM 879 N N . THR A 1 112 ? -17.915 -11.652 20.160 1.00 83.75 112 THR A N 1
ATOM 880 C CA . THR A 1 112 ? -19.132 -11.907 20.933 1.00 83.75 112 THR A CA 1
ATOM 881 C C . THR A 1 112 ? -20.101 -10.747 20.775 1.00 83.75 112 THR A C 1
ATOM 883 O O . THR A 1 112 ? -19.750 -9.573 20.943 1.00 83.75 112 THR A O 1
ATOM 886 N N . ASN A 1 113 ? -21.341 -11.080 20.416 1.00 80.50 113 ASN A N 1
ATOM 887 C CA . ASN A 1 113 ? -22.418 -10.107 20.367 1.00 80.50 113 ASN A CA 1
ATOM 888 C C . ASN A 1 113 ? -22.765 -9.706 21.806 1.00 80.50 113 ASN A C 1
ATOM 890 O O . ASN A 1 113 ? -23.062 -10.555 22.641 1.00 80.50 113 ASN A O 1
ATOM 894 N N . MET A 1 114 ? -22.704 -8.411 22.093 1.00 80.69 114 MET A N 1
ATOM 895 C CA . MET A 1 114 ? -23.063 -7.838 23.386 1.00 80.69 114 MET A CA 1
ATOM 896 C C . MET A 1 114 ? -24.216 -6.846 23.228 1.00 80.69 114 MET A C 1
ATOM 898 O O . MET A 1 114 ? -24.259 -5.829 23.915 1.00 80.69 114 MET A O 1
ATOM 902 N N . SER A 1 115 ? -25.153 -7.119 22.312 1.00 73.25 115 SER A N 1
ATOM 903 C CA . SER A 1 115 ? -26.342 -6.293 22.074 1.00 73.25 115 SER A CA 1
ATOM 904 C C . SER A 1 115 ? -27.168 -6.055 23.328 1.00 73.25 115 SER A C 1
ATOM 906 O O . SER A 1 115 ? -27.712 -4.961 23.492 1.00 73.25 115 SER A O 1
ATOM 908 N N . ASP A 1 116 ? -27.195 -7.058 24.202 1.00 71.88 116 ASP A N 1
ATOM 909 C CA . ASP A 1 116 ? -28.036 -7.106 25.397 1.00 71.88 116 ASP A CA 1
ATOM 910 C C . ASP A 1 116 ? -27.298 -6.585 26.639 1.00 71.88 116 ASP A C 1
ATOM 912 O O . ASP A 1 116 ? -27.880 -6.429 27.708 1.00 71.88 116 ASP A O 1
ATOM 916 N N . THR A 1 117 ? -26.000 -6.289 26.510 1.00 66.06 117 THR A N 1
ATOM 917 C CA . THR A 1 117 ? -25.158 -5.782 27.598 1.00 66.06 117 THR A CA 1
ATOM 918 C C . THR A 1 117 ? -24.718 -4.351 27.291 1.00 66.06 117 THR A C 1
ATOM 920 O O . THR A 1 117 ? -24.180 -4.059 26.228 1.00 66.06 117 THR A O 1
ATOM 923 N N . ASN A 1 118 ? -24.871 -3.426 28.238 1.00 63.53 118 ASN A N 1
ATOM 924 C CA . ASN A 1 118 ? -24.630 -1.993 27.999 1.00 63.53 118 ASN A CA 1
ATOM 925 C C . ASN A 1 118 ? -23.139 -1.584 27.902 1.00 63.53 118 ASN A C 1
ATOM 927 O O . ASN A 1 118 ? -22.814 -0.398 27.899 1.00 63.53 118 ASN A O 1
ATOM 931 N N . ASN A 1 119 ? -22.218 -2.549 27.833 1.00 64.94 119 ASN A N 1
ATOM 932 C CA . ASN A 1 119 ? -20.795 -2.324 28.098 1.00 64.94 119 ASN A CA 1
ATOM 933 C C . ASN A 1 119 ? -19.933 -2.053 26.849 1.00 64.94 119 ASN A C 1
ATOM 935 O O . ASN A 1 119 ? -18.793 -1.624 26.998 1.00 64.94 119 ASN A O 1
ATOM 939 N N . PHE A 1 120 ? -20.453 -2.214 25.622 1.00 67.00 120 PHE A N 1
ATOM 940 C CA . PHE A 1 120 ? -19.665 -1.979 24.398 1.00 67.00 120 PHE A CA 1
ATOM 941 C C . PHE A 1 120 ? -20.425 -1.173 23.341 1.00 67.00 120 PHE A C 1
ATOM 943 O O . PHE A 1 120 ? -21.073 -1.710 22.446 1.00 67.00 120 PHE A O 1
ATOM 950 N N . LYS A 1 121 ? -20.312 0.159 23.391 1.00 72.88 121 LYS A N 1
ATOM 951 C CA . LYS A 1 121 ? -20.951 1.037 22.393 1.00 72.88 121 LYS A CA 1
ATOM 952 C C . LYS A 1 121 ? -20.228 1.011 21.040 1.00 72.88 121 LYS A C 1
ATOM 954 O O . LYS A 1 121 ? -20.883 0.968 19.994 1.00 72.88 121 LYS A O 1
ATOM 959 N N . LYS A 1 122 ? -18.890 1.041 21.057 1.00 79.62 122 LYS A N 1
ATOM 960 C CA . LYS A 1 122 ? -18.020 0.999 19.872 1.00 79.62 122 LYS A CA 1
ATOM 961 C C . LYS A 1 122 ? -16.718 0.270 20.191 1.00 79.62 122 LYS A C 1
ATOM 963 O O . LYS A 1 122 ? -16.049 0.628 21.155 1.00 79.62 122 LYS A O 1
ATOM 968 N N . THR A 1 123 ? -16.343 -0.667 19.331 1.00 86.19 123 THR A N 1
ATOM 969 C CA . THR A 1 123 ? -15.076 -1.403 19.401 1.00 86.19 123 THR A CA 1
ATOM 970 C C . THR A 1 123 ? -14.381 -1.278 18.053 1.00 86.19 123 THR A C 1
ATOM 972 O O . THR A 1 123 ? -15.035 -1.344 17.015 1.00 86.19 123 THR A O 1
ATOM 975 N N . LYS A 1 124 ? -13.064 -1.073 18.046 1.00 87.38 124 LYS A N 1
ATOM 976 C CA . LYS A 1 124 ? -12.273 -0.961 16.818 1.00 87.38 124 LYS A CA 1
ATOM 977 C C . LYS A 1 124 ? -11.213 -2.054 16.797 1.00 87.38 124 LYS A C 1
ATOM 979 O O . LYS A 1 124 ? -10.467 -2.188 17.761 1.00 87.38 124 LYS A O 1
ATOM 984 N N . LEU A 1 125 ? -11.143 -2.792 15.697 1.00 88.19 125 LEU A N 1
ATOM 985 C CA . LEU A 1 125 ? -10.058 -3.717 15.393 1.00 88.19 125 LEU A CA 1
ATOM 986 C C . LEU A 1 125 ? -9.133 -3.035 14.386 1.00 88.19 125 LEU A C 1
ATOM 988 O O . LEU A 1 125 ? -9.583 -2.604 13.324 1.00 88.19 125 LEU A O 1
ATOM 992 N N . ALA A 1 126 ? -7.866 -2.888 14.759 1.00 90.62 126 ALA A N 1
ATOM 993 C CA . ALA A 1 126 ? -6.816 -2.408 13.876 1.00 90.62 126 ALA A CA 1
ATOM 994 C C . ALA A 1 126 ? -5.850 -3.565 13.610 1.00 90.62 126 ALA A C 1
ATOM 996 O O . ALA A 1 126 ? -5.292 -4.122 14.555 1.00 90.62 126 ALA A O 1
ATOM 997 N N . THR A 1 127 ? -5.677 -3.920 12.344 1.00 91.00 127 THR A N 1
ATOM 998 C CA . THR A 1 127 ? -4.809 -5.009 11.900 1.00 91.00 127 THR A CA 1
ATOM 999 C C . THR A 1 127 ? -3.739 -4.424 10.998 1.00 91.00 127 THR A C 1
ATOM 1001 O O . THR A 1 127 ? -4.060 -3.786 10.004 1.00 91.00 127 THR A O 1
ATOM 1004 N N . VAL A 1 128 ? -2.472 -4.617 11.352 1.00 93.00 128 VAL A N 1
ATOM 1005 C CA . VAL A 1 128 ? -1.330 -4.122 10.576 1.00 93.00 128 VAL A CA 1
ATOM 1006 C C . VAL A 1 128 ? -0.517 -5.320 10.121 1.00 93.00 128 VAL A C 1
ATOM 1008 O O . VAL A 1 128 ? -0.206 -6.187 10.939 1.00 93.00 128 VAL A O 1
ATOM 1011 N N . TYR A 1 129 ? -0.200 -5.387 8.834 1.00 92.81 129 TYR A N 1
ATOM 1012 C CA . TYR A 1 129 ? 0.512 -6.516 8.244 1.00 92.81 129 TYR A CA 1
ATOM 1013 C C . TYR A 1 129 ? 1.485 -6.068 7.158 1.00 92.81 129 TYR A C 1
ATOM 1015 O O . TYR A 1 129 ? 1.359 -4.993 6.573 1.00 92.81 129 TYR A O 1
ATOM 1023 N N . LEU A 1 130 ? 2.487 -6.914 6.928 1.00 93.75 130 LEU A N 1
ATOM 1024 C CA . LEU A 1 130 ? 3.404 -6.781 5.807 1.00 93.75 130 LEU A CA 1
ATOM 1025 C C . LEU A 1 130 ? 2.783 -7.427 4.576 1.00 93.75 130 LEU A C 1
ATOM 1027 O O . LEU A 1 130 ? 2.222 -8.520 4.651 1.00 93.75 130 LEU A O 1
ATOM 1031 N N . GLU A 1 131 ? 2.926 -6.759 3.446 1.00 89.69 131 GLU A N 1
ATOM 1032 C CA . GLU A 1 131 ? 2.363 -7.176 2.169 1.00 89.69 131 GLU A CA 1
ATOM 1033 C C . GLU A 1 131 ? 3.366 -6.923 1.042 1.00 89.69 131 GLU A C 1
ATOM 1035 O O . GLU A 1 131 ? 4.286 -6.110 1.161 1.00 89.69 131 GLU A O 1
ATOM 1040 N N . ALA A 1 132 ? 3.201 -7.655 -0.055 1.00 90.25 132 ALA A N 1
ATOM 1041 C CA . ALA A 1 132 ? 4.011 -7.504 -1.253 1.00 90.25 132 ALA A CA 1
ATOM 1042 C C . ALA A 1 132 ? 3.081 -7.448 -2.472 1.00 90.25 132 ALA A C 1
ATOM 1044 O O . ALA A 1 132 ? 2.786 -8.495 -3.055 1.00 90.25 132 ALA A O 1
ATOM 1045 N N . PRO A 1 133 ? 2.550 -6.264 -2.830 1.00 86.38 133 PRO A N 1
ATOM 1046 C CA . PRO A 1 133 ? 1.616 -6.135 -3.939 1.00 86.38 133 PRO A CA 1
ATOM 1047 C C . PRO A 1 133 ? 2.303 -6.399 -5.273 1.00 86.38 133 PRO A C 1
ATOM 1049 O O . PRO A 1 133 ? 3.506 -6.179 -5.447 1.00 86.38 133 PRO A O 1
ATOM 1052 N N . ILE A 1 134 ? 1.491 -6.802 -6.246 1.00 88.62 134 ILE A N 1
ATOM 1053 C CA . ILE A 1 134 ? 1.912 -6.971 -7.629 1.00 88.62 134 ILE A CA 1
ATOM 1054 C C . ILE A 1 134 ? 1.062 -6.043 -8.496 1.00 88.62 134 ILE A C 1
ATOM 1056 O O . ILE A 1 134 ? -0.166 -6.067 -8.482 1.00 88.62 134 ILE A O 1
ATOM 1060 N N . GLU A 1 135 ? 1.720 -5.207 -9.285 1.00 85.81 135 GLU A N 1
ATOM 1061 C CA . GLU A 1 135 ? 1.070 -4.261 -10.179 1.00 85.81 135 GLU A CA 1
ATOM 1062 C C . GLU A 1 135 ? 1.385 -4.593 -11.631 1.00 85.81 135 GLU A C 1
ATOM 1064 O O . GLU A 1 135 ? 2.544 -4.668 -12.042 1.00 85.81 135 GLU A O 1
ATOM 1069 N N . PHE A 1 136 ? 0.330 -4.759 -12.423 1.00 87.62 136 PHE A N 1
ATOM 1070 C CA . PHE A 1 136 ? 0.420 -4.925 -13.863 1.00 87.62 136 PHE A CA 1
ATOM 1071 C C . PHE A 1 136 ? 0.274 -3.565 -14.540 1.00 87.62 136 PHE A C 1
ATOM 1073 O O . PHE A 1 136 ? -0.706 -2.837 -14.358 1.00 87.62 136 PHE A O 1
ATOM 1080 N N . ARG A 1 137 ? 1.258 -3.212 -15.364 1.00 84.88 137 ARG A N 1
ATOM 1081 C CA . ARG A 1 137 ? 1.337 -1.898 -15.998 1.00 84.88 137 ARG A CA 1
ATOM 1082 C C . ARG A 1 137 ? 1.362 -2.029 -17.508 1.00 84.88 137 ARG A C 1
ATOM 1084 O O . ARG A 1 137 ? 2.078 -2.852 -18.079 1.00 84.88 137 ARG A O 1
ATOM 1091 N N . TYR A 1 138 ? 0.606 -1.153 -18.153 1.00 84.81 138 TYR A N 1
ATOM 1092 C CA . TYR A 1 138 ? 0.619 -0.956 -19.590 1.00 84.81 138 TYR A CA 1
ATOM 1093 C C . TYR A 1 138 ? 1.000 0.492 -19.913 1.00 84.81 138 TYR A C 1
ATOM 1095 O O . TYR A 1 138 ? 0.212 1.415 -19.733 1.00 84.81 138 TYR A O 1
ATOM 1103 N N . SER A 1 139 ? 2.201 0.703 -20.441 1.00 83.62 139 SER A N 1
ATOM 1104 C CA . SER A 1 139 ? 2.668 1.993 -20.946 1.00 83.62 139 SER A CA 1
ATOM 1105 C C . SER A 1 139 ? 2.366 2.111 -22.444 1.00 83.62 139 SER A C 1
ATOM 1107 O O . SER A 1 139 ? 2.890 1.355 -23.262 1.00 83.62 139 SER A O 1
ATOM 1109 N N . ALA A 1 140 ? 1.536 3.084 -22.825 1.00 81.12 140 ALA A N 1
ATOM 1110 C CA . ALA A 1 140 ? 1.270 3.392 -24.230 1.00 81.12 140 ALA A CA 1
ATOM 1111 C C . ALA A 1 140 ? 2.539 3.918 -24.924 1.00 81.12 140 ALA A C 1
ATOM 1113 O O . ALA A 1 140 ? 2.831 3.517 -26.057 1.00 81.12 140 ALA A O 1
ATOM 1114 N N . ASP A 1 141 ? 3.300 4.744 -24.200 1.00 79.50 141 ASP A N 1
ATOM 1115 C CA . ASP A 1 141 ? 4.644 5.189 -24.553 1.00 79.50 141 ASP A CA 1
ATOM 1116 C C . ASP A 1 141 ? 5.658 4.624 -23.539 1.00 79.50 141 ASP A C 1
ATOM 1118 O O . ASP A 1 141 ? 5.653 5.029 -22.369 1.00 79.50 141 ASP A O 1
ATOM 1122 N N . PRO A 1 142 ? 6.514 3.674 -23.959 1.00 72.38 142 PRO A N 1
ATOM 1123 C CA . PRO A 1 142 ? 7.526 3.082 -23.100 1.00 72.38 142 PRO A CA 1
ATOM 1124 C C . PRO A 1 142 ? 8.460 4.133 -22.501 1.00 72.38 142 PRO A C 1
ATOM 1126 O O . PRO A 1 142 ? 8.641 4.140 -21.288 1.00 72.38 142 PRO A O 1
ATOM 1129 N N . LEU A 1 143 ? 8.988 5.049 -23.318 1.00 74.06 143 LEU A N 1
ATOM 1130 C CA . LEU A 1 143 ? 10.086 5.946 -22.942 1.00 74.06 143 LEU A CA 1
ATOM 1131 C C . LEU A 1 143 ? 9.678 6.948 -21.863 1.00 74.06 143 LEU A C 1
ATOM 1133 O O . LEU A 1 143 ? 10.460 7.255 -20.970 1.00 74.06 143 LEU A O 1
ATOM 1137 N N . THR A 1 144 ? 8.435 7.424 -21.914 1.00 73.25 144 THR A N 1
ATOM 1138 C CA . THR A 1 144 ? 7.887 8.336 -20.901 1.00 73.25 144 THR A CA 1
ATOM 1139 C C . THR A 1 144 ? 7.174 7.609 -19.760 1.00 73.25 144 THR A C 1
ATOM 1141 O O . THR A 1 144 ? 6.884 8.219 -18.735 1.00 73.25 144 THR A O 1
ATOM 1144 N N . GLY A 1 145 ? 6.864 6.317 -19.917 1.00 69.00 145 GLY A N 1
ATOM 1145 C CA . GLY A 1 145 ? 6.114 5.524 -18.936 1.00 69.00 145 GLY A CA 1
ATOM 1146 C C . GLY A 1 145 ? 4.633 5.889 -18.819 1.00 69.00 145 GLY A C 1
ATOM 1147 O O . GLY A 1 145 ? 3.936 5.366 -17.947 1.00 69.00 145 GLY A O 1
ATOM 1148 N N . LYS A 1 146 ? 4.121 6.750 -19.708 1.00 76.88 146 LYS A N 1
ATOM 1149 C CA . LYS A 1 146 ? 2.710 7.143 -19.732 1.00 76.88 146 LYS A CA 1
ATOM 1150 C C . LYS A 1 146 ? 1.836 5.977 -20.182 1.00 76.88 146 LYS A C 1
ATOM 1152 O O . LYS A 1 146 ? 2.062 5.377 -21.234 1.00 76.88 146 LYS A O 1
ATOM 1157 N N . GLY A 1 147 ? 0.799 5.684 -19.407 1.00 76.50 147 GLY A N 1
ATOM 1158 C CA . GLY A 1 147 ? -0.179 4.662 -19.749 1.00 76.50 147 GLY A CA 1
ATOM 1159 C C 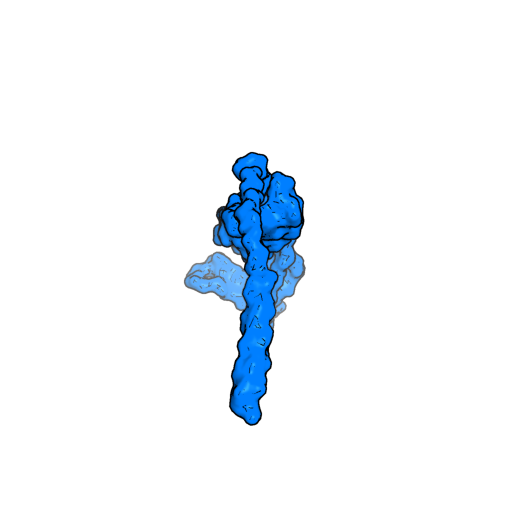. GLY A 1 147 ? -1.107 4.308 -18.597 1.00 76.50 147 GLY A C 1
ATOM 1160 O O . GLY A 1 147 ? -1.293 5.095 -17.672 1.00 76.50 147 GLY A O 1
ATOM 1161 N N . LEU A 1 148 ? -1.701 3.126 -18.695 1.00 78.00 148 LEU A N 1
ATOM 1162 C CA . LEU A 1 148 ? -2.647 2.581 -17.736 1.00 78.00 148 LEU A CA 1
ATOM 1163 C C . LEU A 1 148 ? -1.921 1.668 -16.748 1.00 78.00 148 LEU A C 1
ATOM 1165 O O . LEU A 1 148 ? -1.081 0.853 -17.129 1.00 78.00 148 LEU A O 1
ATOM 1169 N N . LYS A 1 149 ? -2.259 1.802 -15.471 1.00 75.38 149 LYS A N 1
ATOM 1170 C CA . LYS A 1 149 ? -1.659 1.050 -14.373 1.00 75.38 149 LYS A CA 1
ATOM 1171 C C . LYS A 1 149 ? -2.777 0.403 -13.574 1.00 75.38 149 LYS A C 1
ATOM 1173 O O . LYS A 1 149 ? -3.737 1.089 -13.227 1.00 75.38 149 LYS A O 1
ATOM 1178 N N . PHE A 1 150 ? -2.662 -0.892 -13.310 1.00 71.69 150 PHE A N 1
ATOM 1179 C CA . PHE A 1 150 ? -3.640 -1.631 -12.525 1.00 71.69 150 PHE A CA 1
ATOM 1180 C C . PHE A 1 150 ? -2.907 -2.508 -11.512 1.00 71.69 150 PHE A C 1
ATOM 1182 O O . PHE A 1 150 ? -2.082 -3.343 -11.877 1.00 71.69 150 PHE A O 1
ATOM 1189 N N . ALA A 1 151 ? -3.205 -2.308 -10.233 1.00 66.06 151 ALA A N 1
ATOM 1190 C CA . ALA A 1 151 ? -2.636 -3.096 -9.147 1.00 66.06 151 ALA A CA 1
ATOM 1191 C C . ALA A 1 151 ? -3.638 -4.146 -8.670 1.00 66.06 151 ALA A C 1
ATOM 1193 O O . ALA A 1 151 ? -4.837 -3.870 -8.612 1.00 66.06 151 ALA A O 1
ATOM 1194 N N . ILE A 1 152 ? -3.138 -5.333 -8.330 1.00 62.47 152 ILE A N 1
ATOM 1195 C CA . ILE A 1 152 ? -3.892 -6.350 -7.599 1.00 62.47 152 ILE A CA 1
ATOM 1196 C C . ILE A 1 152 ? -3.043 -6.709 -6.379 1.00 62.47 152 ILE A C 1
ATOM 1198 O O . ILE A 1 152 ? -1.928 -7.213 -6.513 1.00 62.47 152 ILE A O 1
ATOM 1202 N N . GLY A 1 153 ? -3.566 -6.397 -5.199 1.00 51.38 153 GLY A N 1
ATOM 1203 C CA . GLY A 1 153 ? -2.933 -6.608 -3.902 1.00 51.38 153 GLY A CA 1
ATOM 1204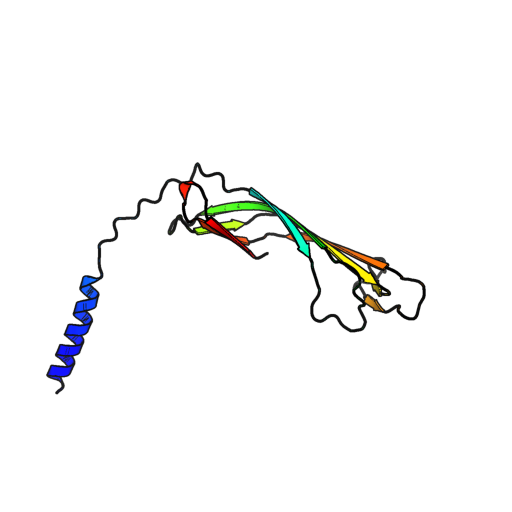 C C . GLY A 1 153 ? -4.002 -6.857 -2.861 1.00 51.38 153 GLY A C 1
ATOM 1205 O O . GLY A 1 153 ? -5.057 -6.189 -2.967 1.00 51.38 153 GLY A O 1
#

Foldseek 3Di:
DVVVVVVVVVVVVVVVVVPPDPPDPPPQDDQVPPPPWDKDWDKDWDDDPPDDPQFAFDDTKIKIKIWTWDWAADPVDLQKIKIKGKMKMKTKTKTAQWDWVPVPPDPDTDIGRRVVPPPGGMDMDIDMDMDMWMKIGGAPDNNHSDDDIGTDD

Solvent-accessible surface area (backbone atoms only — not comparable to full-atom values): 9026 Å² total; per-residue (Å²): 110,73,70,59,55,53,50,54,52,52,57,61,60,54,62,65,65,76,68,70,69,81,71,71,80,75,81,74,78,86,58,88,88,48,90,64,60,44,80,47,78,50,79,45,76,56,79,84,77,89,69,56,93,50,58,41,75,36,86,84,24,38,32,42,33,44,33,46,35,42,62,46,66,38,90,92,41,66,37,36,31,42,27,41,36,58,30,44,40,37,38,38,40,38,24,29,27,25,48,69,37,80,84,49,101,54,102,62,76,47,72,43,58,31,79,92,45,95,84,38,76,69,36,75,52,76,50,74,47,81,44,67,43,43,30,50,34,40,22,81,41,51,79,81,57,48,61,56,75,49,74,58,114

Mean predicted aligned error: 12.94 Å

pLDDT: mean 79.61, std 10.52, range [51.38, 94.25]

Radius of gyration: 27.98 Å; Cα contacts (8 Å, |Δi|>4): 277; chains: 1; bounding box: 46×45×84 Å

Secondary structure (DSSP, 8-state):
-HHHHHHHHHHHHHGGGGG------------TT----EEEEEEEE---SS--TT--B-S--EEEEEEEEEEEEETTEEEEEEEE--EEEEEEEEESSEEE-SSSSSSS--EEE-TTSTT-S-EEEEEEEEE--EEEEEESSTTT--EEEEEE-